Protein AF-A0A1B6M5Z3-F1 (afdb_monomer)

InterPro domains:
  IPR036291 NAD(P)-binding domain superfamily [SSF51735] (2-107)
  IPR052992 Short-chain dehydroge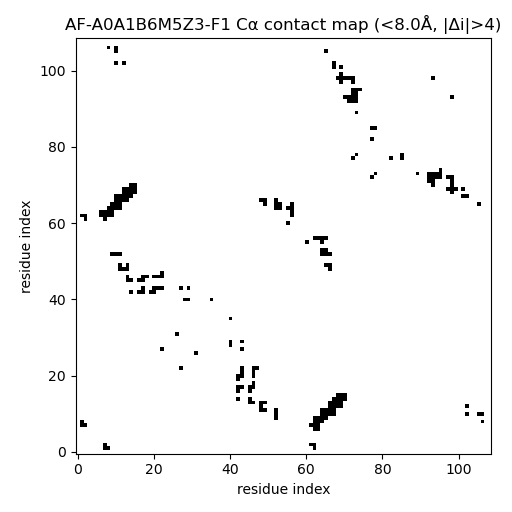nases/reductases member 12 [PTHR44656] (1-109)

Radius of gyration: 16.14 Å; Cα contacts (8 Å, |Δi|>4): 126; chains: 1; bounding box: 44×25×41 Å

Structure (mmCIF, N/CA/C/O backbone):
data_AF-A0A1B6M5Z3-F1
#
_entry.id   AF-A0A1B6M5Z3-F1
#
loop_
_atom_site.group_PDB
_atom_site.id
_atom_site.type_symbol
_atom_site.label_atom_id
_atom_site.label_alt_id
_atom_site.label_comp_id
_atom_site.label_asym_id
_atom_site.label_entity_id
_atom_site.label_seq_id
_atom_site.pdbx_PDB_ins_code
_atom_site.Cartn_x
_atom_site.Cartn_y
_atom_site.Cartn_z
_atom_site.occupancy
_atom_site.B_iso_or_equiv
_atom_site.auth_seq_id
_atom_site.auth_comp_id
_atom_site.auth_asym_id
_atom_site.auth_atom_id
_atom_site.pdbx_PDB_model_num
ATOM 1 N N . LEU A 1 1 ? -15.448 13.181 12.376 1.00 77.25 1 LEU A N 1
ATOM 2 C CA . LEU A 1 1 ? -16.348 12.497 11.417 1.00 77.25 1 LEU A CA 1
ATOM 3 C C . LEU A 1 1 ? -16.276 10.981 11.592 1.00 77.25 1 LEU A C 1
ATOM 5 O O . LEU A 1 1 ? -17.285 10.417 11.981 1.00 77.25 1 LEU A O 1
ATOM 9 N N . LEU A 1 2 ? -15.105 10.343 11.444 1.00 87.69 2 LEU A N 1
ATOM 10 C CA . LEU A 1 2 ? -14.953 8.885 11.626 1.00 87.69 2 LEU A CA 1
ATOM 11 C C . LEU A 1 2 ? -15.333 8.379 13.029 1.00 87.69 2 LEU A C 1
ATOM 13 O O . LEU A 1 2 ? -16.083 7.421 13.127 1.00 87.69 2 LEU A O 1
ATOM 17 N N . HIS A 1 3 ? -14.938 9.075 14.100 1.00 82.69 3 HIS A N 1
ATOM 18 C CA . HIS A 1 3 ? -15.340 8.724 15.476 1.00 82.69 3 HIS A CA 1
ATOM 19 C C . HIS A 1 3 ? -16.847 8.792 15.755 1.00 82.69 3 HIS A C 1
ATOM 21 O O . HIS A 1 3 ? -17.299 8.264 16.762 1.00 82.69 3 HIS A O 1
ATOM 27 N N . LYS A 1 4 ? -17.618 9.480 14.904 1.00 87.81 4 LYS A N 1
ATOM 28 C CA . LYS A 1 4 ? -19.082 9.555 15.023 1.00 87.81 4 LYS A CA 1
ATOM 29 C C . LYS A 1 4 ? -19.782 8.465 14.203 1.00 87.81 4 LYS A C 1
ATOM 31 O O . LYS A 1 4 ? -21.000 8.363 14.267 1.00 87.81 4 LYS A O 1
ATOM 36 N N . SER A 1 5 ? -19.036 7.705 13.397 1.00 88.75 5 SER A N 1
ATOM 37 C CA . SER A 1 5 ? -19.566 6.573 12.644 1.00 88.75 5 SER A CA 1
ATOM 38 C C . SER A 1 5 ? -19.617 5.346 13.546 1.00 88.75 5 SER A C 1
ATOM 40 O O . SER A 1 5 ? -18.654 5.061 14.252 1.00 88.75 5 SER A O 1
ATOM 42 N N . GLU A 1 6 ? -20.715 4.598 13.476 1.00 85.75 6 GLU A N 1
ATOM 43 C CA . GLU A 1 6 ? -20.904 3.351 14.226 1.00 85.75 6 GLU A CA 1
ATOM 44 C C . GLU A 1 6 ? -19.835 2.293 13.889 1.00 85.75 6 GLU A C 1
ATOM 46 O O . GLU A 1 6 ? -19.474 1.476 14.730 1.00 85.75 6 GLU A O 1
ATOM 51 N N . ARG A 1 7 ? -19.291 2.327 12.663 1.00 91.25 7 ARG A N 1
ATOM 52 C CA . ARG A 1 7 ? -18.243 1.415 12.180 1.00 91.25 7 ARG A CA 1
ATOM 53 C C . ARG A 1 7 ? -17.171 2.183 11.410 1.00 91.25 7 ARG A C 1
ATOM 55 O O . ARG A 1 7 ? -16.957 1.937 10.226 1.00 91.25 7 ARG A O 1
ATOM 62 N N . GLY A 1 8 ? -16.541 3.159 12.064 1.00 95.25 8 GLY A N 1
ATOM 63 C CA . GLY A 1 8 ? -15.473 3.962 11.465 1.00 95.25 8 GLY A CA 1
ATOM 64 C C . GLY A 1 8 ? -14.253 3.117 11.071 1.00 95.25 8 GLY A C 1
ATOM 65 O O . GLY A 1 8 ? -13.807 2.266 11.841 1.00 95.25 8 GLY A O 1
ATOM 66 N N . ARG A 1 9 ? -13.703 3.355 9.872 1.00 95.81 9 ARG A N 1
ATOM 67 C CA . ARG A 1 9 ? -12.569 2.591 9.325 1.00 95.81 9 ARG A CA 1
ATOM 68 C C . ARG A 1 9 ? -11.544 3.478 8.639 1.00 95.81 9 ARG A C 1
ATOM 70 O O . ARG A 1 9 ? -11.902 4.487 8.034 1.00 95.81 9 ARG A O 1
ATOM 77 N N . VAL A 1 10 ? -10.292 3.040 8.664 1.00 96.88 10 VAL A N 1
ATOM 78 C CA . VAL A 1 10 ? -9.196 3.593 7.869 1.00 96.88 10 VAL A CA 1
ATOM 79 C C . VAL A 1 10 ? -8.480 2.438 7.174 1.00 96.88 10 VAL A C 1
ATOM 81 O O . VAL A 1 10 ? -7.913 1.563 7.824 1.00 96.88 10 VAL A O 1
ATOM 84 N N . VAL A 1 11 ? -8.505 2.435 5.840 1.00 97.94 11 VAL A N 1
ATOM 85 C CA . VAL A 1 11 ? -7.817 1.429 5.020 1.00 97.94 11 VAL A CA 1
ATOM 86 C C . VAL A 1 11 ? -6.700 2.110 4.241 1.00 97.94 11 VAL A C 1
ATOM 88 O O . VAL A 1 11 ? -6.948 2.897 3.329 1.00 97.94 11 VAL A O 1
ATOM 91 N N . PHE A 1 12 ? -5.456 1.799 4.593 1.00 98.44 12 PHE A N 1
ATOM 92 C CA . PHE A 1 12 ? -4.280 2.282 3.881 1.00 98.44 12 PHE A CA 1
ATOM 93 C C . PHE A 1 12 ? -3.959 1.363 2.698 1.00 98.44 12 PHE A C 1
ATOM 95 O O . PHE A 1 12 ? -3.595 0.200 2.878 1.00 98.44 12 PHE A O 1
ATOM 102 N N . VAL A 1 13 ? -4.041 1.896 1.477 1.00 97.94 13 VAL A N 1
ATOM 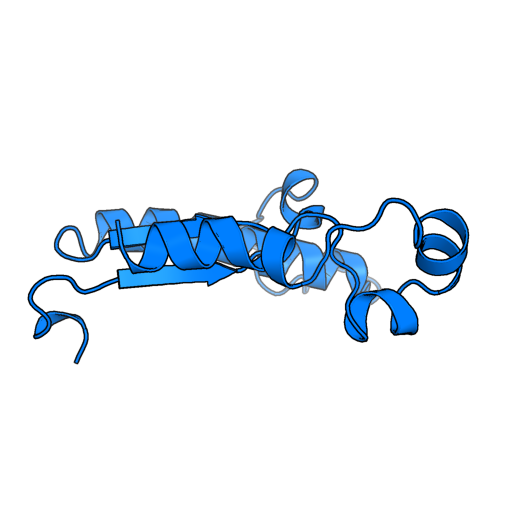103 C CA . VAL A 1 13 ? -3.579 1.198 0.268 1.00 97.94 13 VAL A CA 1
ATOM 104 C C . VAL A 1 13 ? -2.081 1.455 0.083 1.00 97.94 13 VAL A C 1
ATOM 106 O O . VAL A 1 13 ? -1.655 2.438 -0.535 1.00 97.94 13 VAL A O 1
ATOM 109 N N . SER A 1 14 ? -1.279 0.557 0.650 1.00 97.94 14 SER A N 1
ATOM 110 C CA . SER A 1 14 ? 0.174 0.516 0.503 1.00 97.94 14 SER A CA 1
ATOM 111 C C . SER A 1 14 ? 0.575 -0.110 -0.852 1.00 97.94 14 SER A C 1
ATOM 113 O O . SER A 1 14 ? -0.135 0.022 -1.848 1.00 97.94 14 SER A O 1
ATOM 115 N N . SER A 1 15 ? 1.766 -0.696 -0.956 1.00 96.00 15 SER A N 1
ATOM 11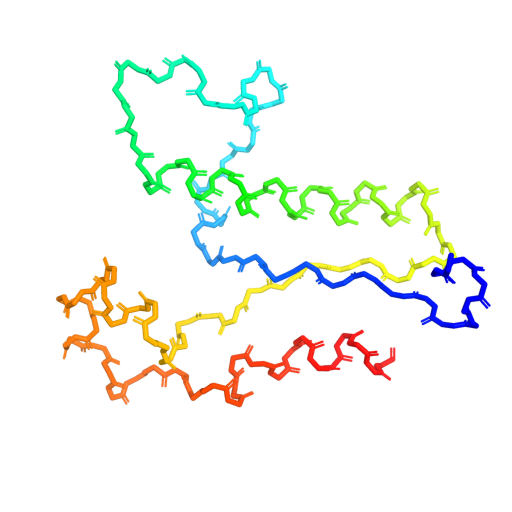6 C CA . SER A 1 15 ? 2.354 -1.220 -2.197 1.00 96.00 15 SER A CA 1
ATOM 117 C C . SER A 1 15 ? 3.415 -2.247 -1.857 1.00 96.00 15 SER A C 1
ATOM 119 O O . SER A 1 15 ? 4.204 -1.960 -0.973 1.00 96.00 15 SER A O 1
ATOM 121 N N . GLY A 1 16 ? 3.516 -3.352 -2.606 1.00 94.62 16 GLY A N 1
ATOM 122 C CA . GLY A 1 16 ? 4.415 -4.482 -2.315 1.00 94.62 16 GLY A CA 1
ATOM 123 C C . GLY A 1 16 ? 5.899 -4.134 -2.113 1.00 94.62 16 GLY A C 1
ATOM 124 O O . GLY A 1 16 ? 6.599 -4.857 -1.411 1.00 94.62 16 GLY A O 1
ATOM 125 N N . CYS A 1 17 ? 6.378 -3.007 -2.650 1.00 93.31 17 CYS A N 1
ATOM 126 C CA . CYS A 1 17 ? 7.724 -2.491 -2.369 1.00 93.31 17 CYS A CA 1
ATOM 127 C C . CYS A 1 17 ? 7.963 -2.189 -0.879 1.00 93.31 17 CYS A C 1
ATOM 129 O O . CYS A 1 17 ? 9.105 -2.185 -0.432 1.00 93.31 17 CYS A O 1
ATOM 131 N N . MET A 1 18 ? 6.906 -1.995 -0.086 1.00 97.06 18 MET A N 1
ATOM 132 C CA . MET A 1 18 ? 7.021 -1.818 1.359 1.00 97.06 18 MET A CA 1
ATOM 133 C C . MET A 1 18 ? 7.603 -3.050 2.064 1.00 97.06 18 MET A C 1
ATOM 135 O O . MET A 1 18 ? 8.172 -2.904 3.140 1.00 97.06 18 MET A O 1
ATOM 139 N N . LEU A 1 19 ? 7.480 -4.252 1.481 1.00 95.44 19 LEU A N 1
ATOM 140 C CA . LEU A 1 19 ? 7.981 -5.496 2.079 1.00 95.44 19 LEU A CA 1
ATOM 141 C C . LEU A 1 19 ? 9.507 -5.545 2.133 1.00 95.44 19 LEU A C 1
ATOM 143 O O . LEU A 1 19 ? 10.062 -6.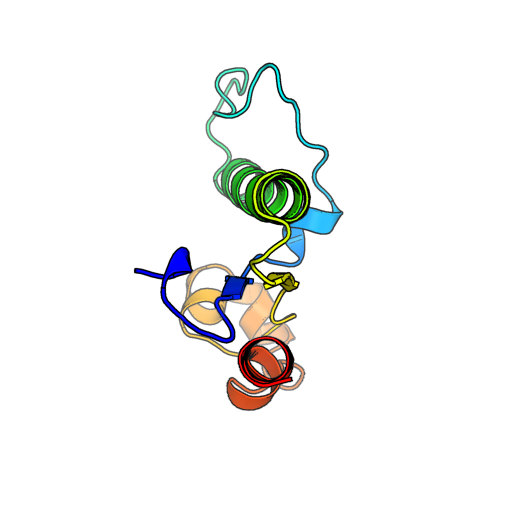221 2.993 1.00 95.44 19 LEU A O 1
ATOM 147 N N . VAL A 1 20 ? 10.180 -4.835 1.226 1.00 93.81 20 VAL A N 1
ATOM 148 C CA . VAL A 1 20 ? 11.646 -4.813 1.145 1.00 93.81 20 VAL A CA 1
ATOM 149 C C . VAL A 1 20 ? 12.261 -3.613 1.863 1.00 93.81 20 VAL A C 1
ATOM 151 O O . VAL A 1 20 ? 13.478 -3.463 1.860 1.00 93.81 20 VAL A O 1
ATOM 154 N N . GLN A 1 21 ? 11.441 -2.771 2.498 1.00 94.62 21 GLN A N 1
ATOM 155 C CA . GLN A 1 21 ? 11.893 -1.555 3.159 1.00 94.62 21 GLN A CA 1
ATOM 156 C C . GLN A 1 21 ? 11.769 -1.662 4.682 1.00 94.62 21 GLN A C 1
ATOM 158 O O . GLN A 1 21 ? 10.692 -1.901 5.238 1.00 94.62 21 GLN A O 1
ATOM 163 N N . LYS A 1 22 ? 12.878 -1.408 5.381 1.00 94.00 22 LYS A N 1
ATOM 164 C CA . LYS A 1 22 ? 12.883 -1.190 6.831 1.00 94.00 22 LYS A CA 1
ATOM 165 C C . LYS A 1 22 ? 12.673 0.299 7.100 1.00 94.00 22 LYS A C 1
ATOM 167 O O . LYS A 1 22 ? 13.401 1.117 6.553 1.00 94.00 22 LYS A O 1
ATOM 172 N N . LEU A 1 23 ? 11.685 0.643 7.928 1.00 95.00 23 LEU A N 1
ATOM 173 C CA . LEU A 1 23 ? 11.469 2.036 8.316 1.00 95.00 23 LEU A CA 1
ATOM 174 C C . LEU A 1 23 ? 12.583 2.490 9.264 1.00 95.00 23 LEU A C 1
ATOM 176 O O . LEU A 1 23 ? 12.824 1.829 10.277 1.00 95.00 23 LEU A O 1
ATOM 180 N N . ASP A 1 24 ? 13.201 3.625 8.952 1.00 94.94 24 ASP A N 1
ATOM 181 C CA . ASP A 1 24 ? 14.066 4.360 9.869 1.00 94.94 24 ASP A CA 1
ATOM 182 C C . ASP A 1 24 ? 13.267 5.514 10.502 1.00 94.94 24 ASP A C 1
ATOM 184 O O . ASP A 1 24 ? 12.910 6.466 9.804 1.00 94.94 24 ASP A O 1
ATOM 188 N N . PRO A 1 25 ? 12.940 5.450 11.805 1.00 93.62 25 PRO A N 1
ATOM 189 C CA . PRO A 1 25 ? 12.211 6.523 12.476 1.00 93.62 25 PRO A CA 1
ATOM 190 C C . PRO A 1 25 ? 13.049 7.797 12.665 1.00 93.62 25 PRO A C 1
ATOM 192 O O . PRO A 1 25 ? 12.479 8.844 12.961 1.00 93.62 25 PRO A O 1
ATOM 195 N N . THR A 1 26 ? 14.374 7.731 12.505 1.00 96.31 26 THR A N 1
ATOM 196 C CA . THR A 1 26 ? 15.267 8.895 12.615 1.00 96.31 26 THR A CA 1
ATOM 197 C C . THR A 1 26 ? 15.428 9.648 11.295 1.00 96.31 26 THR A C 1
ATOM 199 O O . THR A 1 26 ? 15.790 10.821 11.311 1.00 96.31 26 THR A O 1
ATOM 202 N N . ASP A 1 27 ? 15.079 9.015 10.170 1.00 95.62 27 ASP A N 1
ATOM 203 C CA . ASP A 1 27 ? 15.123 9.617 8.836 1.00 95.62 27 ASP A CA 1
ATOM 204 C C . ASP A 1 27 ? 13.871 9.293 8.007 1.00 95.62 27 ASP A C 1
ATOM 206 O O . ASP A 1 27 ? 13.904 8.721 6.914 1.00 95.62 27 ASP A O 1
ATOM 210 N N . ILE A 1 28 ? 12.711 9.684 8.533 1.00 93.38 28 ILE A N 1
ATOM 211 C CA . ILE A 1 28 ? 11.424 9.423 7.878 1.00 93.38 28 ILE A CA 1
ATOM 212 C C . ILE A 1 28 ? 11.287 10.114 6.509 1.00 93.38 28 ILE A C 1
ATOM 214 O O . ILE A 1 28 ? 10.505 9.660 5.680 1.00 93.38 28 ILE A O 1
ATOM 218 N N . GLN A 1 29 ? 12.036 11.187 6.246 1.00 94.44 29 GLN A N 1
ATOM 219 C CA . GLN A 1 29 ? 11.986 11.920 4.974 1.00 94.44 29 GLN A CA 1
ATOM 220 C C . GLN A 1 29 ? 13.100 11.509 3.995 1.00 94.44 29 GLN A C 1
ATOM 222 O O . GLN A 1 29 ? 13.254 12.152 2.957 1.00 94.44 29 GLN A O 1
ATOM 227 N N . CYS A 1 30 ? 13.868 10.457 4.306 1.00 94.94 30 CYS A N 1
ATOM 228 C CA . CYS A 1 30 ? 14.998 9.991 3.496 1.00 94.94 30 CYS A CA 1
ATOM 229 C C . CYS A 1 30 ? 16.029 11.100 3.187 1.00 94.94 30 CYS A C 1
ATOM 231 O O . CYS A 1 30 ? 16.611 11.131 2.101 1.00 94.94 30 CYS A O 1
ATOM 233 N N . GLN A 1 31 ? 16.242 12.035 4.116 1.00 94.88 31 GLN A N 1
ATOM 234 C CA . GLN A 1 31 ? 17.155 13.173 3.968 1.00 94.88 31 GLN A CA 1
ATOM 235 C C . GLN A 1 31 ? 18.626 12.759 3.982 1.00 94.88 31 GLN A C 1
ATOM 237 O O . GLN A 1 31 ? 19.472 13.495 3.479 1.00 94.88 31 GLN A O 1
ATOM 242 N N . SER A 1 32 ? 18.944 11.585 4.528 1.00 93.75 32 SER A N 1
ATOM 243 C CA . SER A 1 32 ? 20.303 11.039 4.515 1.00 93.75 32 SER A CA 1
ATOM 244 C C . SER A 1 32 ? 20.744 10.529 3.136 1.00 93.75 32 SER A C 1
ATOM 246 O O . SER A 1 32 ? 21.933 10.260 2.929 1.00 93.75 32 SER A O 1
ATOM 248 N N . LEU A 1 33 ? 19.822 10.402 2.171 1.00 93.00 33 LEU A N 1
ATOM 249 C CA . LEU A 1 33 ? 20.154 9.981 0.814 1.00 93.00 33 LEU A CA 1
ATOM 250 C C . LEU A 1 33 ? 21.062 11.011 0.131 1.00 93.00 33 LEU A C 1
ATOM 252 O O . LEU A 1 33 ? 20.705 12.173 -0.041 1.00 93.00 33 LEU A O 1
ATOM 256 N N . LYS A 1 34 ? 22.227 10.555 -0.346 1.00 92.00 34 LYS A N 1
ATOM 257 C CA . LYS A 1 34 ? 23.174 11.396 -1.103 1.00 92.00 34 LYS A CA 1
ATOM 258 C C . LYS A 1 34 ? 22.597 11.888 -2.434 1.00 92.00 34 LYS A C 1
ATOM 260 O O . LYS A 1 34 ? 22.956 12.962 -2.901 1.00 92.00 34 LYS A O 1
ATOM 265 N N . GLN A 1 35 ? 21.735 11.083 -3.048 1.00 95.62 35 GLN A N 1
ATOM 266 C CA . GLN A 1 35 ? 21.018 11.392 -4.279 1.00 95.62 35 GLN A CA 1
ATOM 267 C C . GLN A 1 35 ? 19.592 10.862 -4.153 1.00 95.62 35 GLN A C 1
ATOM 269 O O . GLN A 1 35 ? 19.376 9.792 -3.585 1.00 95.62 35 GLN A O 1
ATOM 274 N N . PHE A 1 36 ? 18.624 11.605 -4.690 1.00 94.00 36 PHE A N 1
ATOM 275 C CA . PHE A 1 36 ? 17.226 11.198 -4.665 1.00 94.00 36 PHE A CA 1
ATOM 276 C C . PHE A 1 36 ? 17.010 9.892 -5.441 1.00 94.00 36 PHE A C 1
ATOM 278 O O . PHE A 1 36 ? 17.278 9.821 -6.641 1.00 94.00 36 PHE A O 1
ATOM 285 N N . ASP A 1 37 ? 16.466 8.893 -4.751 1.00 92.31 37 ASP A N 1
ATOM 286 C CA . ASP A 1 37 ? 15.981 7.644 -5.330 1.00 92.31 37 ASP A CA 1
ATOM 287 C C . ASP A 1 37 ? 14.463 7.576 -5.129 1.00 92.31 37 ASP A C 1
ATOM 289 O O . ASP A 1 37 ? 13.961 7.301 -4.036 1.00 92.31 37 ASP A O 1
ATOM 293 N N . GLY A 1 38 ? 13.718 7.846 -6.202 1.00 91.81 38 GLY A N 1
ATOM 294 C CA . GLY A 1 38 ? 12.259 7.882 -6.158 1.00 91.81 38 GLY A CA 1
ATOM 295 C C . GLY A 1 38 ? 11.624 6.540 -5.794 1.00 91.81 38 GLY A C 1
ATOM 296 O O . GLY A 1 38 ? 10.581 6.528 -5.144 1.00 91.81 38 GLY A O 1
ATOM 297 N N . MET A 1 39 ? 12.253 5.415 -6.151 1.00 89.44 39 MET A N 1
ATOM 298 C CA . MET A 1 39 ? 11.753 4.086 -5.796 1.00 89.44 39 MET A CA 1
ATOM 299 C C . MET A 1 39 ? 11.970 3.799 -4.313 1.00 89.44 39 MET A C 1
ATOM 301 O O . MET A 1 39 ? 11.054 3.296 -3.657 1.00 89.44 39 MET A O 1
ATOM 305 N N . HIS A 1 40 ? 13.135 4.169 -3.774 1.00 93.62 40 HIS A N 1
ATOM 306 C CA . HIS A 1 40 ? 13.414 4.069 -2.343 1.00 93.62 40 HIS A CA 1
ATOM 307 C C . HIS A 1 40 ? 12.447 4.930 -1.526 1.00 93.62 40 HIS A C 1
ATOM 309 O O . HIS A 1 40 ? 11.789 4.429 -0.614 1.00 93.62 40 HIS A O 1
ATOM 315 N N . VAL A 1 41 ? 12.300 6.209 -1.886 1.00 95.62 41 VAL A N 1
ATOM 316 C CA . VAL A 1 41 ? 11.397 7.143 -1.195 1.00 95.62 41 VAL A CA 1
ATOM 317 C C . VAL A 1 41 ? 9.946 6.666 -1.287 1.00 95.62 41 VAL A C 1
ATOM 319 O O . VAL A 1 41 ? 9.227 6.652 -0.289 1.00 95.62 41 VAL A O 1
ATOM 322 N N . TYR A 1 42 ? 9.512 6.185 -2.455 1.00 94.50 42 TYR A N 1
ATOM 323 C CA . TYR A 1 42 ? 8.182 5.603 -2.618 1.00 94.50 42 TYR A CA 1
ATOM 324 C C . TYR A 1 42 ? 7.973 4.371 -1.723 1.00 94.50 42 TYR A C 1
ATOM 326 O O . TYR A 1 42 ? 6.957 4.281 -1.029 1.00 94.50 42 TYR A O 1
ATOM 334 N N . ALA A 1 43 ? 8.929 3.438 -1.691 1.00 95.69 43 ALA A N 1
ATOM 335 C CA . ALA A 1 43 ? 8.870 2.261 -0.826 1.00 95.69 43 ALA A CA 1
ATOM 336 C C . ALA A 1 43 ? 8.851 2.639 0.664 1.00 95.69 43 ALA A C 1
ATOM 338 O O . ALA A 1 43 ? 8.073 2.062 1.428 1.00 95.69 43 ALA A O 1
ATOM 339 N N . ASN A 1 44 ? 9.629 3.649 1.065 1.00 97.31 44 ASN A N 1
ATOM 340 C CA . ASN A 1 44 ? 9.637 4.189 2.422 1.00 97.31 44 ASN A CA 1
ATOM 341 C C . ASN A 1 44 ? 8.277 4.764 2.816 1.00 97.31 44 ASN A C 1
ATOM 343 O O . ASN A 1 44 ? 7.715 4.360 3.834 1.00 97.31 44 ASN A O 1
ATOM 347 N N . ASN A 1 45 ? 7.676 5.597 1.968 1.00 97.19 45 ASN A N 1
ATOM 348 C CA . ASN A 1 45 ? 6.344 6.153 2.217 1.00 97.19 45 ASN A CA 1
ATOM 349 C C . ASN A 1 45 ? 5.285 5.046 2.332 1.00 97.19 45 ASN A C 1
ATOM 351 O O . ASN A 1 45 ? 4.388 5.091 3.177 1.00 97.19 45 ASN A O 1
ATOM 355 N N . LYS A 1 46 ? 5.397 3.997 1.514 1.00 98.00 46 LYS A N 1
ATOM 356 C CA . LYS A 1 46 ? 4.499 2.838 1.574 1.00 98.00 46 LYS A CA 1
ATOM 357 C C . LYS A 1 46 ? 4.724 1.998 2.833 1.00 98.00 46 LYS A C 1
ATOM 359 O O . LYS A 1 46 ? 3.752 1.492 3.400 1.00 98.00 46 LYS A O 1
ATOM 364 N N . ARG A 1 47 ? 5.958 1.914 3.339 1.00 98.31 47 ARG A N 1
ATOM 365 C CA . ARG A 1 47 ? 6.270 1.290 4.633 1.00 98.31 47 ARG A CA 1
ATOM 366 C C . ARG A 1 47 ? 5.714 2.089 5.809 1.00 98.31 47 ARG A C 1
ATOM 368 O O . ARG A 1 47 ? 5.163 1.474 6.724 1.00 98.31 47 ARG A O 1
ATOM 375 N N . GLN A 1 48 ? 5.786 3.419 5.757 1.00 98.12 48 GLN A N 1
ATOM 376 C CA . GLN A 1 48 ? 5.194 4.307 6.763 1.00 98.12 48 GLN A CA 1
ATOM 377 C C . GLN A 1 48 ? 3.690 4.081 6.902 1.00 98.12 48 GLN A C 1
ATOM 379 O O . GLN A 1 48 ? 3.206 3.967 8.019 1.00 98.12 48 GLN A O 1
ATOM 384 N N . GLN A 1 49 ? 2.956 3.919 5.795 1.00 98.31 49 GLN A N 1
ATOM 385 C CA . GLN A 1 49 ? 1.514 3.629 5.835 1.00 98.31 49 GLN A CA 1
ATOM 386 C C . GLN A 1 49 ? 1.176 2.365 6.644 1.00 98.31 49 GLN A C 1
ATOM 388 O O . GLN A 1 49 ? 0.182 2.347 7.362 1.00 98.31 49 GLN A O 1
ATOM 393 N N . VAL A 1 50 ? 2.010 1.321 6.566 1.00 98.31 50 VAL A N 1
ATOM 394 C CA . VAL A 1 50 ? 1.812 0.087 7.349 1.00 98.31 50 VAL A CA 1
ATOM 395 C C . VAL A 1 50 ? 2.047 0.338 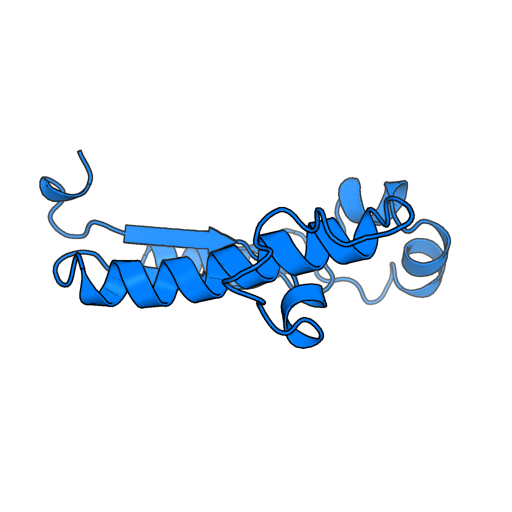8.840 1.00 98.31 50 VAL A C 1
ATOM 397 O O . VAL A 1 50 ? 1.274 -0.138 9.665 1.00 98.31 50 VAL A O 1
ATOM 400 N N . VAL A 1 51 ? 3.084 1.106 9.190 1.00 97.88 51 VAL A N 1
ATOM 401 C CA . VAL A 1 51 ? 3.367 1.468 10.590 1.00 97.88 51 VAL A CA 1
ATOM 402 C C . VAL A 1 51 ? 2.271 2.375 11.155 1.00 97.88 51 VAL A C 1
ATOM 404 O O . VAL A 1 51 ? 1.807 2.152 12.268 1.00 97.88 51 VAL A O 1
ATOM 407 N N . LEU A 1 52 ? 1.792 3.344 10.373 1.00 97.56 52 LEU A N 1
ATOM 408 C CA . LEU A 1 52 ? 0.685 4.220 10.759 1.00 97.56 52 LEU A CA 1
ATOM 409 C C . LEU A 1 52 ? -0.611 3.441 10.987 1.00 97.56 52 LEU A C 1
ATOM 411 O O . LEU A 1 52 ? -1.311 3.725 11.951 1.00 97.56 52 LEU A O 1
ATOM 415 N N . ALA A 1 53 ? -0.918 2.441 10.155 1.00 98.06 53 ALA A N 1
ATOM 416 C CA . ALA A 1 53 ? -2.088 1.591 10.369 1.00 98.06 53 ALA A CA 1
ATOM 417 C C . ALA A 1 53 ? -2.035 0.885 11.734 1.00 98.06 53 ALA A C 1
ATOM 419 O O . ALA A 1 53 ? -3.023 0.882 12.467 1.00 98.06 53 ALA A O 1
ATOM 420 N N . GLU A 1 54 ? -0.870 0.346 12.103 1.00 97.81 54 GLU A N 1
ATOM 421 C CA . GLU A 1 54 ? -0.655 -0.274 13.411 1.00 97.81 54 GLU A CA 1
ATOM 422 C C . GLU A 1 54 ? -0.766 0.747 14.552 1.00 97.81 54 GLU A C 1
ATOM 424 O O . GLU A 1 54 ? -1.501 0.518 15.513 1.00 97.81 54 GLU A O 1
ATOM 429 N N . MET A 1 55 ? -0.089 1.891 14.446 1.00 97.69 55 MET A N 1
ATOM 430 C CA . MET A 1 55 ? -0.139 2.944 15.465 1.00 97.69 55 MET A CA 1
ATOM 431 C C . MET A 1 55 ? -1.566 3.452 15.682 1.00 97.69 55 MET A C 1
ATOM 433 O O . MET A 1 55 ? -2.032 3.500 16.818 1.00 97.69 55 MET A O 1
ATOM 437 N N . TYR A 1 56 ? -2.296 3.743 14.606 1.00 97.56 56 TYR A N 1
ATOM 438 C CA . TYR A 1 56 ? -3.673 4.225 14.687 1.00 97.56 56 TYR A CA 1
ATOM 439 C C . TYR A 1 56 ? -4.638 3.167 15.208 1.00 97.56 56 TYR A C 1
ATOM 441 O O . TYR A 1 56 ? -5.592 3.529 15.886 1.00 97.56 56 TYR A O 1
ATOM 449 N N . SER A 1 57 ? -4.392 1.874 14.970 1.00 96.88 57 SER A N 1
ATOM 450 C CA . SER A 1 57 ? -5.205 0.818 15.594 1.00 96.88 57 SER A CA 1
ATOM 451 C C . SER A 1 57 ? -5.080 0.804 17.124 1.00 96.88 57 SER A C 1
ATOM 453 O O . SER A 1 57 ? -6.036 0.470 17.817 1.00 96.88 57 SER A O 1
ATOM 455 N N . ARG A 1 58 ? -3.915 1.198 17.660 1.00 97.56 58 ARG A N 1
ATOM 456 C CA . ARG A 1 58 ? -3.655 1.277 19.107 1.00 97.56 58 ARG A CA 1
ATOM 457 C C . ARG A 1 58 ? -4.155 2.587 19.710 1.00 97.56 58 ARG A C 1
ATOM 459 O O . ARG A 1 58 ? -4.703 2.580 20.805 1.00 97.56 58 ARG A O 1
ATOM 466 N N . GLU A 1 59 ? -3.944 3.697 19.008 1.00 97.25 59 GLU A N 1
ATOM 467 C CA . GLU A 1 59 ? -4.342 5.037 19.454 1.00 97.25 59 GLU A CA 1
ATOM 468 C C . GLU A 1 59 ? -5.863 5.240 19.385 1.00 97.25 59 GLU A C 1
ATOM 470 O O . GLU A 1 59 ? -6.450 5.870 20.264 1.00 97.25 59 GLU A O 1
ATOM 475 N N . TYR A 1 60 ? -6.512 4.654 18.376 1.00 95.00 60 TYR A N 1
ATOM 476 C CA . TYR A 1 60 ? -7.947 4.766 18.127 1.00 95.00 60 TYR A CA 1
ATOM 477 C C . TYR A 1 60 ? -8.608 3.378 18.075 1.00 95.00 60 TYR A C 1
ATOM 479 O O . TYR A 1 60 ? -9.061 2.952 17.011 1.00 95.00 60 TYR A O 1
ATOM 487 N N . PRO A 1 61 ? -8.711 2.663 19.212 1.00 93.50 61 PRO A N 1
ATOM 488 C CA . PRO A 1 61 ? -9.195 1.277 19.255 1.00 93.50 61 PRO A CA 1
ATOM 489 C C . PRO A 1 61 ? -10.668 1.107 18.845 1.00 93.50 61 PRO A C 1
ATOM 491 O O . PRO A 1 61 ? -11.112 -0.004 18.571 1.00 93.50 61 PRO A O 1
ATOM 494 N N . GLN A 1 62 ? -11.441 2.194 18.800 1.00 93.38 62 GLN A N 1
ATOM 495 C CA . GLN A 1 62 ? -12.815 2.208 18.291 1.00 93.38 62 GLN A CA 1
ATOM 496 C C . GLN A 1 62 ? -12.898 2.251 16.756 1.00 93.38 62 GLN A C 1
ATOM 498 O O . GLN A 1 62 ? -13.985 2.097 16.203 1.00 93.38 62 GLN A O 1
ATOM 503 N N . LEU A 1 63 ? -11.786 2.523 16.066 1.00 94.81 63 LEU A N 1
ATOM 504 C CA . LEU A 1 63 ? -11.703 2.533 14.610 1.00 94.81 63 LEU A CA 1
ATOM 505 C C . LEU A 1 63 ? -11.028 1.252 14.122 1.00 94.81 63 LEU A C 1
ATOM 507 O O . LEU A 1 63 ? -9.998 0.833 14.645 1.00 94.81 63 LEU A O 1
ATOM 511 N N . PHE A 1 64 ? -11.560 0.666 13.053 1.00 96.06 64 PHE A N 1
ATOM 512 C CA . PHE A 1 64 ? -10.854 -0.403 12.356 1.00 96.06 64 PHE A CA 1
ATOM 513 C C . PHE A 1 64 ? -9.774 0.201 11.451 1.00 96.06 64 PHE A C 1
ATOM 515 O O . PHE A 1 64 ? -10.089 0.855 10.454 1.00 96.06 64 PHE A O 1
ATOM 522 N N . CYS A 1 65 ? -8.506 -0.022 11.786 1.00 97.62 65 CYS A N 1
ATOM 523 C CA . CYS A 1 65 ? -7.363 0.455 11.011 1.00 97.62 65 CYS A CA 1
ATOM 524 C C . CYS A 1 65 ? -6.608 -0.731 10.408 1.00 97.62 65 CYS A C 1
ATOM 526 O O . CYS A 1 65 ? -6.171 -1.626 11.129 1.00 97.62 65 CYS A O 1
ATOM 528 N N . ALA A 1 66 ? -6.431 -0.728 9.089 1.00 97.94 66 ALA A N 1
ATOM 529 C CA . ALA A 1 66 ? -5.720 -1.785 8.379 1.00 97.94 66 ALA A CA 1
ATOM 530 C C . ALA A 1 66 ? -4.901 -1.229 7.212 1.00 97.94 66 ALA A C 1
ATOM 532 O O . ALA A 1 66 ? -5.197 -0.165 6.664 1.00 97.94 66 ALA A O 1
ATOM 533 N N . ALA A 1 67 ? -3.888 -1.987 6.798 1.00 98.31 67 ALA A N 1
ATOM 534 C CA . ALA A 1 67 ? -3.137 -1.738 5.576 1.00 98.31 67 ALA A CA 1
ATOM 535 C C . ALA A 1 67 ? -3.220 -2.956 4.651 1.00 98.31 67 ALA A C 1
ATOM 537 O O . ALA A 1 67 ? -3.206 -4.098 5.105 1.00 98.31 67 ALA A O 1
ATOM 538 N N . MET A 1 68 ? -3.272 -2.709 3.346 1.00 98.19 68 MET A N 1
ATOM 539 C CA . MET A 1 68 ? -3.211 -3.737 2.305 1.00 98.19 68 MET A CA 1
ATOM 540 C C . MET A 1 68 ? -2.336 -3.256 1.145 1.00 98.19 68 MET A C 1
ATOM 542 O O . MET A 1 68 ? -2.014 -2.072 1.057 1.00 98.19 68 MET A O 1
ATOM 546 N N . HIS A 1 69 ? -1.946 -4.154 0.241 1.00 97.38 69 HIS A N 1
ATOM 547 C CA . HIS A 1 69 ? -1.394 -3.769 -1.058 1.00 97.38 69 HIS A CA 1
ATOM 548 C C . HIS A 1 69 ? -2.155 -4.498 -2.175 1.00 97.38 69 HIS A C 1
ATOM 550 O O . HIS A 1 69 ? -2.537 -5.655 -1.996 1.00 97.38 69 HIS A O 1
ATOM 556 N N . PRO A 1 70 ? -2.350 -3.875 -3.350 1.00 96.94 70 PRO A N 1
ATOM 557 C CA . PRO A 1 70 ? -3.183 -4.443 -4.415 1.00 96.94 70 PRO A CA 1
ATOM 558 C C . PRO A 1 70 ? -2.494 -5.580 -5.196 1.00 96.94 70 PRO A C 1
ATOM 560 O O . PRO A 1 70 ? -3.048 -6.122 -6.148 1.00 96.94 70 PRO A O 1
ATOM 563 N N . GLY A 1 71 ? -1.267 -5.956 -4.822 1.00 94.56 71 GLY A N 1
ATOM 564 C CA . GLY A 1 71 ? -0.388 -6.779 -5.657 1.00 94.56 71 GLY A CA 1
ATOM 565 C C . GLY A 1 71 ? -0.006 -6.067 -6.961 1.00 94.56 71 GLY A C 1
ATOM 566 O O . GLY A 1 71 ? -0.077 -4.843 -7.058 1.00 94.56 71 GLY A O 1
ATOM 567 N N . TRP A 1 72 ? 0.392 -6.839 -7.972 1.00 94.69 72 TRP A N 1
ATOM 568 C CA . TRP A 1 72 ? 0.646 -6.321 -9.317 1.00 94.69 72 TRP A CA 1
ATOM 569 C C . TRP A 1 72 ? -0.671 -6.182 -10.074 1.00 94.69 72 TRP A C 1
ATOM 571 O O . TRP A 1 72 ? -1.167 -7.162 -10.619 1.00 94.69 72 TRP A O 1
ATOM 581 N N . THR A 1 73 ? -1.253 -4.984 -10.053 1.00 96.38 73 THR A N 1
ATOM 582 C CA . THR A 1 73 ? -2.535 -4.678 -10.706 1.00 96.38 73 THR A CA 1
ATOM 583 C C . THR A 1 73 ? -2.313 -3.875 -11.979 1.00 96.38 73 THR A C 1
ATOM 585 O O . THR A 1 73 ? -1.559 -2.900 -11.964 1.00 96.38 73 THR A O 1
ATOM 588 N N . ASP A 1 74 ? -2.992 -4.260 -13.058 1.00 95.62 74 ASP A N 1
ATOM 589 C CA . ASP A 1 74 ? -2.988 -3.528 -14.319 1.00 95.62 74 ASP A CA 1
ATOM 590 C C . ASP A 1 74 ? -3.629 -2.149 -14.126 1.00 95.62 74 ASP A C 1
ATOM 592 O O . ASP A 1 74 ? -4.838 -1.995 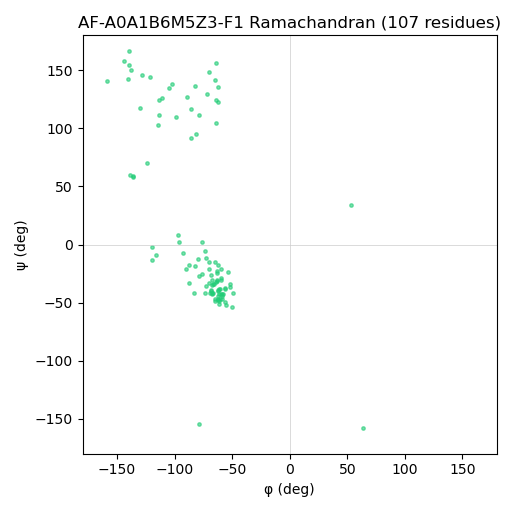-13.943 1.00 95.62 74 ASP A O 1
ATOM 596 N N . THR A 1 75 ? -2.774 -1.132 -14.086 1.00 93.19 75 THR A N 1
ATOM 597 C CA . THR A 1 75 ? -3.150 0.265 -13.917 1.00 93.19 75 THR A CA 1
ATOM 598 C C . THR A 1 75 ? -2.281 1.117 -14.825 1.00 93.19 75 THR A C 1
ATOM 600 O O . THR A 1 75 ? -1.119 0.787 -15.077 1.00 93.19 75 THR A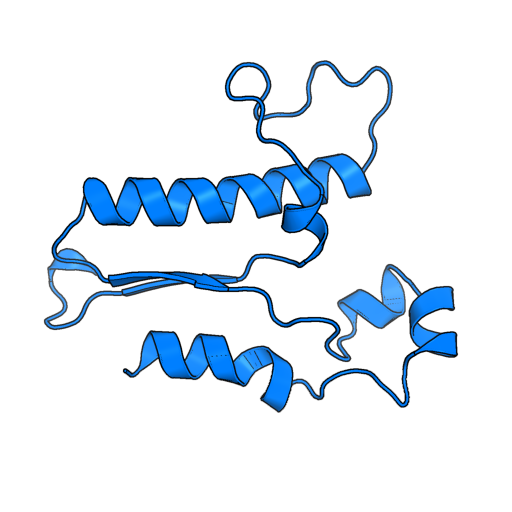 O 1
ATOM 603 N N . LYS A 1 76 ? -2.793 2.291 -15.217 1.00 92.19 76 LYS A N 1
ATOM 604 C CA . LYS A 1 76 ? -1.990 3.297 -15.929 1.00 92.19 76 LYS A CA 1
ATOM 605 C C . LYS A 1 76 ? -0.685 3.620 -15.192 1.00 92.19 76 LYS A C 1
ATOM 607 O O . LYS A 1 76 ? 0.324 3.847 -15.838 1.00 92.19 76 LYS A O 1
ATOM 612 N N . GLY A 1 77 ? -0.692 3.596 -13.855 1.00 88.38 77 GLY A N 1
ATOM 613 C CA . GLY A 1 77 ? 0.502 3.832 -13.043 1.00 88.38 77 GLY A CA 1
ATOM 614 C C . GLY A 1 77 ? 1.598 2.788 -13.268 1.00 88.38 77 GLY A C 1
ATOM 615 O O . GLY A 1 77 ? 2.752 3.158 -13.450 1.00 88.38 77 GLY A O 1
ATOM 616 N N . VAL A 1 78 ? 1.257 1.497 -13.321 1.00 89.56 78 VAL A N 1
ATOM 617 C CA . VAL A 1 78 ? 2.233 0.433 -13.634 1.00 89.56 78 VAL A CA 1
ATOM 618 C C . VAL A 1 78 ? 2.712 0.549 -15.082 1.00 89.56 78 VAL A C 1
ATOM 620 O O . VAL A 1 78 ? 3.910 0.448 -15.333 1.00 89.56 78 VAL A O 1
ATOM 623 N N . GLN A 1 79 ? 1.800 0.829 -16.018 1.00 92.00 79 GLN A N 1
ATOM 624 C CA . GLN A 1 79 ? 2.119 0.990 -17.441 1.00 92.00 79 GLN A CA 1
ATOM 625 C C . GLN A 1 79 ? 3.135 2.112 -17.689 1.00 92.00 79 GLN A C 1
ATOM 627 O O . GLN A 1 79 ? 4.063 1.939 -18.475 1.00 92.00 79 GLN A O 1
ATOM 632 N N . THR A 1 80 ? 2.981 3.256 -17.015 1.00 89.81 80 THR A N 1
ATOM 633 C CA . THR A 1 80 ? 3.832 4.431 -17.251 1.00 89.81 80 THR A CA 1
ATOM 634 C C . THR A 1 80 ? 5.111 4.439 -16.424 1.00 89.81 80 THR A C 1
ATOM 636 O O . THR A 1 80 ? 6.125 4.937 -16.902 1.00 89.81 80 THR A O 1
ATOM 639 N N . THR A 1 81 ? 5.097 3.900 -15.201 1.00 85.56 81 THR A N 1
ATOM 640 C CA . THR A 1 81 ? 6.280 3.926 -14.318 1.00 85.56 81 THR A CA 1
ATOM 641 C C . THR A 1 81 ? 7.183 2.706 -14.483 1.00 85.56 81 THR A C 1
ATOM 643 O O . THR A 1 81 ? 8.360 2.775 -14.142 1.00 85.56 81 THR A O 1
ATOM 646 N N . MET A 1 82 ? 6.663 1.594 -15.018 1.00 89.50 82 MET A N 1
ATOM 647 C CA . MET A 1 82 ? 7.414 0.350 -15.208 1.00 89.50 82 MET A CA 1
ATOM 648 C C . MET A 1 82 ? 7.097 -0.303 -16.572 1.00 89.50 82 MET A C 1
ATOM 650 O O . MET A 1 82 ? 6.638 -1.447 -16.612 1.00 89.50 82 MET A O 1
ATOM 654 N N . PRO A 1 83 ? 7.341 0.377 -17.710 1.00 92.69 83 PRO A N 1
ATOM 655 C CA . PRO A 1 83 ? 6.893 -0.076 -19.034 1.00 92.69 83 PRO A CA 1
ATOM 656 C C . PRO A 1 83 ? 7.487 -1.429 -19.457 1.00 92.69 83 PRO A C 1
ATOM 658 O O . PRO A 1 83 ? 6.788 -2.271 -20.025 1.00 92.69 83 PRO A O 1
ATOM 661 N N . GLU A 1 84 ? 8.758 -1.686 -19.136 1.00 95.19 84 GLU A N 1
ATOM 662 C CA . GLU A 1 84 ? 9.403 -2.973 -19.426 1.00 95.19 84 GLU A CA 1
ATOM 663 C C . GLU A 1 84 ? 8.800 -4.115 -18.601 1.00 95.19 84 GLU A C 1
ATOM 665 O O . GLU A 1 84 ? 8.539 -5.201 -19.123 1.00 95.19 84 GLU A O 1
ATOM 670 N N . PHE A 1 85 ? 8.541 -3.865 -17.314 1.00 92.69 85 PHE A N 1
ATOM 671 C CA . PHE A 1 85 ? 7.866 -4.824 -16.442 1.00 92.69 85 PHE A CA 1
ATOM 672 C C . PHE A 1 85 ? 6.450 -5.100 -16.944 1.00 92.69 85 PHE A C 1
ATOM 674 O O . PHE A 1 85 ? 6.070 -6.261 -17.069 1.00 92.69 85 PHE A O 1
ATOM 681 N N . TYR A 1 86 ? 5.698 -4.048 -17.282 1.00 94.81 86 TYR A N 1
ATOM 682 C CA . TYR A 1 86 ? 4.352 -4.165 -17.828 1.00 94.81 86 TYR A CA 1
ATOM 683 C C . TYR A 1 86 ? 4.348 -5.024 -19.095 1.00 94.81 86 TYR A C 1
ATOM 685 O O . TYR A 1 86 ? 3.623 -6.007 -19.155 1.00 94.81 86 TYR A O 1
ATOM 693 N N . THR A 1 87 ? 5.237 -4.747 -20.051 1.00 96.25 87 THR A N 1
ATOM 694 C CA . THR A 1 87 ? 5.336 -5.519 -21.303 1.00 96.25 87 THR A CA 1
ATOM 695 C C . THR A 1 87 ? 5.559 -7.013 -21.047 1.00 96.25 87 THR A C 1
ATOM 697 O O . THR A 1 87 ? 4.976 -7.852 -21.729 1.00 96.25 87 THR A O 1
ATOM 700 N N . ARG A 1 88 ? 6.371 -7.363 -20.038 1.00 96.81 88 ARG A N 1
ATOM 701 C CA . ARG A 1 88 ? 6.660 -8.761 -19.669 1.00 96.81 88 ARG A CA 1
ATOM 702 C C . ARG A 1 88 ? 5.551 -9.431 -18.860 1.00 96.81 88 ARG A C 1
ATOM 704 O O . ARG A 1 88 ? 5.461 -10.655 -18.866 1.00 96.81 88 ARG A O 1
ATOM 711 N N . MET A 1 89 ? 4.767 -8.653 -18.117 1.00 96.25 89 MET A N 1
ATOM 712 C CA . MET A 1 89 ? 3.855 -9.171 -17.096 1.00 96.25 89 MET A CA 1
ATOM 713 C C . MET A 1 89 ? 2.379 -8.917 -17.384 1.00 96.25 89 MET A C 1
ATOM 715 O O . MET A 1 89 ? 1.570 -9.474 -16.652 1.00 96.25 89 MET A O 1
ATOM 719 N N . GLN A 1 90 ? 2.018 -8.124 -18.398 1.00 94.31 90 GLN A N 1
ATOM 720 C CA . GLN A 1 90 ? 0.646 -7.658 -18.660 1.00 94.31 90 GLN A CA 1
ATOM 721 C C . GLN A 1 90 ? -0.395 -8.785 -18.642 1.00 94.31 90 GLN A C 1
ATOM 723 O O . GLN A 1 90 ? -1.409 -8.654 -17.963 1.00 94.31 90 GLN A O 1
ATOM 728 N N . ASP A 1 91 ? -0.088 -9.945 -19.231 1.00 95.56 91 ASP A N 1
ATOM 729 C CA . ASP A 1 91 ? -0.995 -11.105 -19.270 1.00 95.56 91 ASP A CA 1
ATOM 730 C C . ASP A 1 91 ? -1.124 -11.854 -17.926 1.00 95.56 91 ASP A C 1
ATOM 732 O O . ASP A 1 91 ? -1.894 -12.804 -17.793 1.00 95.56 91 ASP A O 1
ATOM 736 N N . ARG A 1 92 ? -0.340 -11.462 -16.918 1.00 96.38 92 ARG A N 1
ATOM 737 C CA . ARG A 1 92 ? -0.299 -12.036 -15.561 1.00 96.38 92 ARG A CA 1
ATOM 738 C C . ARG A 1 92 ? -0.657 -11.020 -14.475 1.00 96.38 92 ARG A C 1
ATOM 740 O O . ARG A 1 92 ? -0.645 -11.372 -13.293 1.00 96.38 92 ARG A O 1
ATOM 747 N N . LEU A 1 93 ? -0.922 -9.764 -14.839 1.00 96.69 93 LEU A N 1
ATOM 748 C CA . LEU A 1 93 ? -1.329 -8.743 -13.880 1.00 96.69 93 LEU A CA 1
ATOM 749 C C . LEU A 1 93 ? -2.738 -9.036 -13.363 1.00 96.69 93 LEU A C 1
ATOM 751 O O . LEU A 1 93 ? -3.604 -9.556 -14.065 1.00 96.69 93 LEU A O 1
ATOM 755 N N . ARG A 1 94 ? -2.986 -8.661 -12.110 1.00 97.44 94 ARG A N 1
ATOM 756 C CA . ARG A 1 94 ? -4.335 -8.627 -11.552 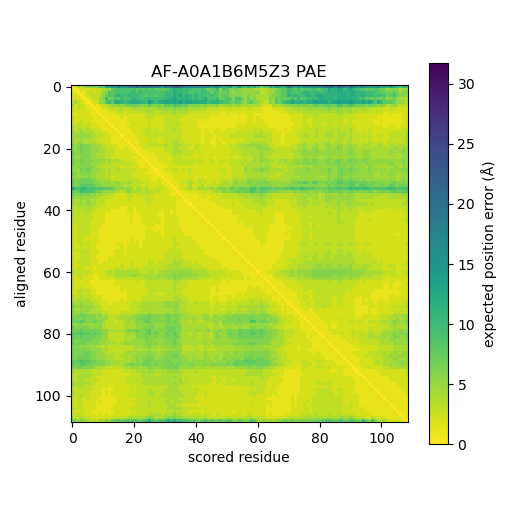1.00 97.44 94 ARG A CA 1
ATOM 757 C C . ARG A 1 94 ? -5.158 -7.583 -12.295 1.00 97.44 94 ARG A C 1
ATOM 759 O O . ARG A 1 94 ? -4.684 -6.481 -12.564 1.00 97.44 94 ARG A O 1
ATOM 766 N N . THR A 1 95 ? -6.424 -7.889 -12.532 1.00 96.88 95 THR A N 1
ATOM 767 C CA . THR A 1 95 ? -7.404 -6.885 -12.960 1.00 96.88 95 THR A CA 1
ATOM 768 C C . THR A 1 95 ? -7.601 -5.824 -11.865 1.00 96.88 95 THR A C 1
ATOM 770 O O . THR A 1 95 ? -7.434 -6.134 -10.679 1.00 96.88 95 THR A O 1
ATOM 773 N N . PRO A 1 96 ? -8.056 -4.600 -12.199 1.00 95.88 96 PRO A N 1
ATOM 774 C CA . PRO A 1 96 ? -8.407 -3.587 -11.199 1.00 95.88 96 PRO A CA 1
ATOM 775 C C . PRO A 1 96 ? -9.371 -4.093 -10.119 1.00 95.88 96 PRO A C 1
ATOM 777 O O . PRO A 1 96 ? -9.223 -3.757 -8.946 1.00 95.88 96 PRO A O 1
ATOM 780 N N . ARG A 1 97 ? -10.321 -4.963 -10.494 1.00 97.00 97 ARG A N 1
ATOM 781 C CA . ARG A 1 97 ? -11.257 -5.598 -9.557 1.00 97.00 97 ARG A CA 1
ATOM 782 C C . ARG A 1 97 ? -10.528 -6.471 -8.534 1.00 97.00 97 ARG A C 1
ATOM 784 O O . ARG A 1 97 ? -10.773 -6.330 -7.344 1.00 97.00 97 ARG A O 1
ATOM 791 N N . GLN A 1 98 ? -9.613 -7.329 -8.983 1.00 97.75 98 GLN A N 1
ATOM 792 C CA . GLN A 1 98 ? -8.806 -8.178 -8.097 1.00 97.75 98 GLN A CA 1
ATOM 793 C C . GLN A 1 98 ? -7.854 -7.359 -7.212 1.00 97.75 98 GLN A C 1
ATOM 795 O O . GLN A 1 98 ? -7.600 -7.738 -6.073 1.00 97.75 98 GLN A O 1
ATOM 800 N N . GLY A 1 99 ? -7.324 -6.239 -7.714 1.00 97.12 99 GLY A N 1
ATOM 801 C CA . GLY A 1 99 ? -6.503 -5.323 -6.918 1.00 97.12 99 GLY A CA 1
ATOM 802 C C . GLY A 1 99 ? -7.289 -4.606 -5.815 1.00 97.12 99 GLY A C 1
ATOM 803 O O . GLY A 1 99 ? -6.756 -4.374 -4.731 1.00 97.12 99 GLY A O 1
ATOM 804 N N . ALA A 1 100 ? -8.559 -4.280 -6.075 1.00 97.62 100 ALA A N 1
ATOM 805 C CA . ALA A 1 100 ? -9.447 -3.605 -5.129 1.00 97.62 100 ALA A CA 1
ATOM 806 C C . ALA A 1 100 ? -10.111 -4.548 -4.111 1.00 97.62 100 ALA A C 1
ATOM 808 O O . ALA A 1 100 ? -10.579 -4.079 -3.076 1.00 97.62 100 ALA A O 1
ATOM 809 N N . ASP A 1 101 ? -10.143 -5.853 -4.388 1.00 98.06 101 ASP A N 1
ATOM 810 C CA . ASP A 1 101 ? -10.900 -6.858 -3.634 1.00 98.06 101 ASP A CA 1
ATOM 811 C C . ASP A 1 101 ? -10.660 -6.794 -2.116 1.00 98.06 101 ASP A C 1
ATOM 813 O O . ASP A 1 101 ? -11.590 -6.578 -1.341 1.00 98.06 101 ASP A O 1
ATOM 817 N N . THR A 1 102 ? -9.399 -6.846 -1.678 1.00 98.12 102 THR A N 1
ATOM 818 C CA . THR A 1 102 ? -9.072 -6.785 -0.245 1.00 98.12 102 THR A CA 1
ATOM 819 C C . THR A 1 102 ? -9.410 -5.429 0.377 1.00 98.12 102 THR A C 1
ATOM 821 O O . THR A 1 102 ? -9.810 -5.375 1.535 1.00 98.12 102 THR A O 1
ATOM 824 N N . ALA A 1 103 ? -9.274 -4.326 -0.366 1.00 97.94 103 ALA A N 1
ATOM 825 C CA . ALA A 1 103 ? -9.623 -3.004 0.151 1.00 97.94 103 ALA A CA 1
ATOM 826 C C . ALA A 1 103 ? -11.139 -2.886 0.359 1.00 97.94 103 ALA A C 1
ATOM 828 O O . ALA A 1 103 ? -11.574 -2.344 1.372 1.00 97.94 103 ALA A O 1
ATOM 829 N N . LEU A 1 104 ? -11.929 -3.444 -0.566 1.00 97.88 104 LEU A N 1
ATOM 830 C CA . LEU A 1 104 ? -13.379 -3.523 -0.441 1.00 97.88 104 LEU A CA 1
ATOM 831 C C . LEU A 1 104 ? -13.780 -4.408 0.740 1.00 97.88 104 LEU A C 1
ATOM 833 O O . LEU A 1 104 ? -14.588 -3.975 1.554 1.00 97.88 104 LEU A O 1
ATOM 837 N N . TRP A 1 105 ? -13.181 -5.595 0.869 1.00 98.00 105 TRP A N 1
ATOM 838 C CA . TRP A 1 105 ? -13.421 -6.496 1.997 1.00 98.00 105 TRP A CA 1
ATOM 839 C C . TRP A 1 105 ? -13.161 -5.794 3.337 1.00 98.00 105 TRP A C 1
ATOM 841 O O . TRP A 1 105 ? -14.068 -5.715 4.158 1.00 98.00 105 TRP A O 1
ATOM 851 N N . LEU A 1 106 ? -11.993 -5.164 3.508 1.00 97.50 106 LEU A N 1
ATOM 852 C CA . LEU A 1 106 ? -11.649 -4.396 4.714 1.00 97.50 106 LEU A CA 1
ATOM 853 C C . LEU A 1 106 ? -12.611 -3.226 4.983 1.00 97.50 106 LEU A C 1
ATOM 855 O O . LEU A 1 106 ? -12.821 -2.847 6.138 1.00 97.50 106 LEU A O 1
ATOM 859 N N . ALA A 1 107 ? -13.181 -2.629 3.934 1.00 95.62 107 ALA A N 1
ATOM 860 C CA . ALA A 1 107 ? -14.110 -1.513 4.060 1.00 95.62 107 ALA A CA 1
ATOM 861 C C . ALA A 1 107 ? -15.515 -1.939 4.519 1.00 95.62 107 ALA A C 1
ATOM 863 O O . ALA A 1 107 ? -16.217 -1.116 5.106 1.00 95.62 107 ALA A O 1
ATOM 864 N N . ILE A 1 108 ? -15.927 -3.189 4.274 1.00 94.75 108 ILE A N 1
ATOM 865 C CA . ILE A 1 108 ? -17.309 -3.643 4.517 1.00 94.75 108 ILE A CA 1
ATOM 866 C C . ILE A 1 108 ? -17.448 -4.792 5.527 1.00 94.75 108 ILE A C 1
ATOM 868 O O . ILE A 1 108 ? -18.572 -5.046 5.953 1.00 94.75 108 ILE A O 1
ATOM 872 N N . SER A 1 109 ? -16.358 -5.473 5.909 1.00 89.69 109 SER A N 1
ATOM 873 C CA . SER A 1 109 ? -16.374 -6.648 6.804 1.00 89.69 109 SER A CA 1
ATOM 874 C C . SER A 1 109 ? -16.612 -6.303 8.267 1.00 89.69 109 SER A C 1
ATOM 876 O O . SER A 1 109 ? -15.740 -5.608 8.834 1.00 89.69 109 SER A O 1
#

pLDDT: mean 94.81, std 3.57, range [77.25, 98.44]

Secondary structure (DSSP, 8-state):
-GGGSTT-EEEEE--GGGGG----TT-TT-TT-SS--HHHHHHHHHHHHHHHHHHHHHH-TTSEEEEE---SB--HHHHHH-HHHHHHHGGGSBPHHHHHHHHHHHHH-

Sequence (109 aa):
LLHKSERGRVVFVSSGCMLVQKLDPTDIQCQSLKQFDGMHVYANNKRQQVVLAEMYSREYPQLFCAAMHPGWTDTKGVQTTMPEFYTRMQDRLRTPRQGADTALWLAIS

Organism: NCBI:txid36148

Mean predicted aligned error: 3.37 Å

Foldseek 3Di:
DQVVDQAREDEAAAAPLLVVDDADPVCLQVPVDPDDDPSNNNSSVSVVLQVVLVVCCVVPVSYHGHYDYLYQEDDPCCCVVPVVCCVVCVVPGHYPCSSCVVVVVSVPD

Solvent-accessible surface area (backbone atoms only — not comparable to full-atom values): 6377 Å² total; per-residue (Å²): 111,56,89,76,41,97,79,18,70,46,78,39,80,38,42,70,59,19,79,82,43,82,85,48,89,91,48,78,80,56,74,85,52,92,62,95,49,69,66,59,53,50,18,45,56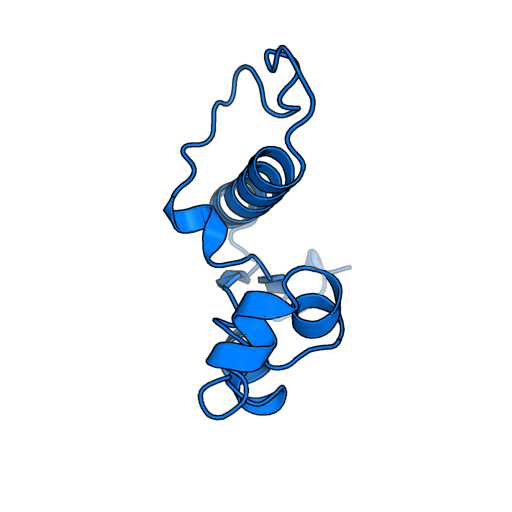,26,29,48,43,48,53,48,20,55,50,45,30,69,76,38,70,83,35,52,45,39,58,49,52,44,66,65,37,62,41,72,66,46,48,71,76,34,48,70,58,34,73,78,36,58,96,72,40,32,50,57,66,67,24,43,44,65,58,52,45,70,72,74,110

Nearest PDB structures (foldseek):
  5t5q-assembly1_D  TM=7.069E-01  e=1.718E-02  Brucella abortus 2308
  1k2w-assembly1_A  TM=5.962E-01  e=2.043E-01  Cereibacter sphaeroides
  4wec-assembly1_A  TM=5.000E-01  e=9.137E-02  Mycolicibacterium smegmatis MC2 155
  3gdf-assembly1_B  TM=5.961E-01  e=1.481E+00  Cladosporium herbarum
  6k8w-assembly1_B  TM=5.000E-01  e=6.543E+00  Erythrobacter dokdonensis DSW-74